Protein AF-A0A845ZWB5-F1 (afdb_monomer_lite)

Structure (mmCIF, N/CA/C/O backbone):
data_AF-A0A845ZWB5-F1
#
_entry.id   AF-A0A845ZWB5-F1
#
loop_
_atom_site.group_PDB
_atom_site.id
_atom_site.type_symbol
_atom_site.label_atom_id
_atom_site.label_alt_id
_atom_site.label_comp_id
_at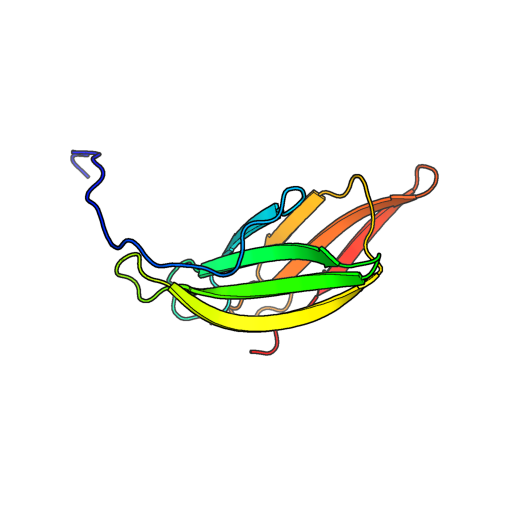om_site.label_asym_id
_atom_site.label_entity_id
_atom_site.label_seq_id
_atom_site.pdbx_PDB_ins_code
_atom_site.Cartn_x
_atom_site.Cartn_y
_atom_site.Cartn_z
_atom_site.occupancy
_atom_site.B_iso_or_equiv
_atom_site.auth_seq_id
_atom_site.auth_comp_id
_atom_site.auth_asym_id
_atom_site.auth_atom_id
_atom_site.pdbx_PDB_model_num
ATOM 1 N N . CYS A 1 1 ? -27.619 -12.789 10.103 1.00 48.62 1 CYS A N 1
ATOM 2 C CA . CYS A 1 1 ? -27.346 -11.346 9.951 1.00 48.62 1 CYS A CA 1
ATOM 3 C C . CYS A 1 1 ? -28.376 -10.774 8.986 1.00 48.62 1 CYS A C 1
ATOM 5 O O . CYS A 1 1 ? -28.413 -11.198 7.842 1.00 48.62 1 CYS A O 1
ATOM 7 N N . ASN A 1 2 ? -29.260 -9.899 9.448 1.00 49.66 2 ASN A N 1
ATOM 8 C CA . ASN A 1 2 ? -30.407 -9.361 8.702 1.00 49.66 2 ASN A CA 1
ATOM 9 C C . ASN A 1 2 ? -30.120 -7.986 8.061 1.00 49.66 2 ASN A C 1
ATOM 11 O O . ASN A 1 2 ? -31.041 -7.243 7.753 1.00 49.66 2 ASN A O 1
ATOM 15 N N . GLY A 1 3 ? -28.837 -7.698 7.811 1.00 59.81 3 GLY A N 1
ATOM 16 C CA . GLY A 1 3 ? -28.374 -7.055 6.577 1.00 59.81 3 GLY A CA 1
ATOM 17 C C . GLY A 1 3 ? -29.027 -5.739 6.168 1.00 59.81 3 GLY A C 1
ATOM 18 O O . GLY A 1 3 ? -29.253 -5.536 4.980 1.00 59.81 3 GLY A O 1
ATOM 19 N N . SER A 1 4 ? -29.285 -4.822 7.098 1.00 66.12 4 SER A N 1
ATOM 20 C CA . SER A 1 4 ? -29.501 -3.417 6.744 1.00 66.12 4 SER A CA 1
ATOM 21 C C . SER A 1 4 ? -28.153 -2.792 6.366 1.00 66.12 4 SER A C 1
ATOM 23 O O . SER A 1 4 ? -27.584 -2.017 7.132 1.00 66.12 4 SER A O 1
ATOM 25 N N . GLY A 1 5 ? -27.587 -3.223 5.236 1.00 67.81 5 GLY A N 1
ATOM 26 C CA . GLY A 1 5 ? -26.350 -2.671 4.695 1.00 67.81 5 GLY A CA 1
ATOM 27 C C . GLY A 1 5 ? -26.549 -1.188 4.408 1.00 67.81 5 GLY A C 1
ATOM 28 O O . GLY A 1 5 ? -27.426 -0.813 3.633 1.00 67.81 5 GLY A O 1
ATOM 29 N N . GLY A 1 6 ? -25.772 -0.346 5.073 1.00 86.44 6 GLY A N 1
ATOM 30 C CA . GLY A 1 6 ? -25.811 1.099 4.924 1.00 86.44 6 GLY A CA 1
ATOM 31 C C . GLY A 1 6 ? -24.493 1.694 5.395 1.00 86.44 6 GLY A C 1
ATOM 32 O O . GLY A 1 6 ? -23.771 1.068 6.168 1.00 86.44 6 GLY A O 1
ATOM 33 N N . PHE A 1 7 ? -24.183 2.892 4.910 1.00 87.31 7 PHE A N 1
ATOM 34 C CA . PHE A 1 7 ? -22.986 3.629 5.298 1.00 87.31 7 PHE A CA 1
ATOM 35 C C . PHE A 1 7 ? -23.381 4.773 6.232 1.00 87.31 7 PHE A C 1
ATOM 37 O O . PHE A 1 7 ? -24.298 5.538 5.931 1.00 87.31 7 PHE A O 1
ATOM 44 N N . SER A 1 8 ? -22.678 4.902 7.353 1.00 89.75 8 SER A N 1
ATOM 45 C CA . SER A 1 8 ? -22.685 6.097 8.197 1.00 89.75 8 SER A CA 1
ATOM 46 C C . SER A 1 8 ? -21.315 6.756 8.122 1.00 89.75 8 SER A C 1
ATOM 48 O O . SER A 1 8 ? -20.305 6.058 8.067 1.00 89.75 8 SER A O 1
ATOM 50 N N . LEU A 1 9 ? -21.268 8.089 8.141 1.00 90.88 9 LEU A N 1
ATOM 51 C CA . LEU A 1 9 ? -20.000 8.809 8.240 1.00 90.88 9 LEU A CA 1
ATOM 52 C C . LEU A 1 9 ? -19.307 8.443 9.562 1.00 90.88 9 LEU A C 1
ATOM 54 O O . LEU A 1 9 ? -19.890 8.658 10.622 1.00 90.88 9 LEU A O 1
ATOM 58 N N . GLY A 1 10 ? -18.087 7.906 9.486 1.00 90.81 10 GLY A N 1
ATOM 59 C CA . GLY A 1 10 ? -17.222 7.695 10.652 1.00 90.81 10 GLY A CA 1
ATOM 60 C C . GLY A 1 10 ? -16.477 8.978 11.023 1.00 90.81 10 GLY A C 1
ATOM 61 O O . GLY A 1 10 ? -16.774 9.613 12.030 1.00 90.81 10 GLY A O 1
ATOM 62 N N . SER A 1 11 ? -15.564 9.412 10.151 1.00 94.69 11 SER A N 1
ATOM 63 C CA . SER A 1 11 ? -14.792 10.651 10.297 1.00 94.69 11 SER A CA 1
ATOM 64 C C . SER A 1 11 ? -14.512 11.295 8.934 1.00 94.69 11 SER A C 1
ATOM 66 O O . SER A 1 11 ? -14.654 10.659 7.892 1.00 94.69 11 SER A O 1
ATOM 68 N N . ASN A 1 12 ? -14.094 12.561 8.954 1.00 93.88 12 ASN A N 1
ATOM 69 C CA . ASN A 1 12 ? -13.442 13.234 7.834 1.00 93.88 12 ASN A CA 1
ATOM 70 C C . ASN A 1 12 ? -12.064 13.714 8.306 1.00 93.88 12 ASN A C 1
ATOM 72 O O . ASN A 1 12 ? -11.946 14.794 8.890 1.00 93.88 12 ASN A O 1
ATOM 76 N N . THR A 1 13 ? -11.045 12.882 8.108 1.00 94.00 13 THR A N 1
ATOM 77 C CA . THR A 1 13 ? -9.681 13.160 8.562 1.00 94.00 13 THR A CA 1
ATOM 78 C C . THR A 1 13 ? -8.796 13.541 7.381 1.00 94.00 13 THR A C 1
ATOM 80 O O . THR A 1 13 ? -8.772 12.839 6.375 1.00 94.00 13 THR A O 1
ATOM 83 N N . GLN A 1 14 ? -8.045 14.638 7.507 1.00 93.81 14 GLN A N 1
ATOM 84 C CA . GLN A 1 14 ? -7.018 14.987 6.527 1.00 93.81 14 GLN A CA 1
ATOM 85 C C . GLN A 1 14 ? -5.848 13.999 6.633 1.00 93.81 14 GLN A C 1
ATOM 87 O O . GLN A 1 14 ? -5.203 13.923 7.678 1.00 93.81 14 GLN A O 1
ATOM 92 N N . VAL A 1 15 ? -5.570 13.279 5.546 1.00 90.62 15 VAL A N 1
ATOM 93 C CA . VAL A 1 15 ? -4.450 12.337 5.423 1.00 90.62 15 VAL A CA 1
ATOM 94 C C . VAL A 1 15 ? -3.479 12.840 4.355 1.00 90.62 15 VAL A C 1
ATOM 96 O O . VAL A 1 15 ? -3.716 12.711 3.161 1.00 90.62 15 VAL A O 1
ATOM 99 N N . GLY A 1 16 ? -2.405 13.493 4.801 1.00 87.00 16 GLY A N 1
ATOM 100 C CA . GLY A 1 16 ? -1.306 13.916 3.933 1.00 87.00 16 GLY A CA 1
ATOM 101 C C . GLY A 1 16 ? -1.663 14.995 2.905 1.00 87.00 16 GLY A C 1
ATOM 102 O O . GLY A 1 16 ? -2.627 15.750 3.056 1.00 87.00 16 GLY A O 1
ATOM 103 N N . GLU A 1 17 ? -0.816 15.088 1.880 1.00 89.44 17 GLU A N 1
ATOM 104 C CA . GLU A 1 17 ? -1.022 15.917 0.692 1.00 89.44 17 GLU A CA 1
ATOM 105 C C . GLU A 1 17 ? -1.430 15.025 -0.480 1.00 89.44 17 GLU A C 1
ATOM 107 O O . GLU A 1 17 ? -0.962 13.894 -0.595 1.00 89.44 17 GLU A O 1
ATOM 112 N N . PHE A 1 18 ? -2.291 15.541 -1.357 1.00 89.50 18 PHE A N 1
ATOM 113 C CA . PHE A 1 18 ? -2.720 14.820 -2.551 1.00 89.50 18 PHE A CA 1
ATOM 114 C C . PHE A 1 18 ? -1.583 14.715 -3.577 1.00 89.50 18 PHE A C 1
ATOM 116 O O . PHE A 1 18 ? -0.855 15.686 -3.799 1.00 89.50 18 PHE A O 1
ATOM 123 N N . ARG A 1 19 ? -1.463 13.549 -4.220 1.00 89.44 19 ARG A N 1
ATOM 124 C CA . ARG A 1 19 ? -0.459 13.231 -5.243 1.00 89.44 19 ARG A CA 1
ATOM 125 C C . ARG A 1 19 ? -1.138 12.464 -6.379 1.00 89.44 19 ARG A C 1
ATOM 127 O O . ARG A 1 19 ? -1.981 11.613 -6.113 1.00 89.44 19 ARG A O 1
ATOM 134 N N . ASP A 1 20 ? -0.781 12.784 -7.622 1.00 81.81 20 ASP A N 1
ATOM 135 C CA . ASP A 1 20 ? -1.451 12.243 -8.816 1.00 81.81 20 ASP A CA 1
ATOM 136 C C . ASP A 1 20 ? -1.121 10.756 -9.088 1.00 81.81 20 ASP A C 1
ATOM 138 O O . ASP A 1 20 ? -1.936 10.069 -9.695 1.00 81.81 20 ASP A O 1
ATOM 142 N N . ASP A 1 21 ? 0.012 10.247 -8.579 1.00 83.25 21 ASP A N 1
ATOM 143 C CA . ASP A 1 21 ? 0.523 8.883 -8.816 1.00 83.25 21 ASP A CA 1
ATOM 144 C C . ASP A 1 21 ? 0.777 8.134 -7.491 1.00 83.25 21 ASP A C 1
ATOM 146 O O . ASP A 1 21 ? 1.913 7.799 -7.134 1.00 83.25 21 ASP A O 1
ATOM 150 N N . THR A 1 22 ? -0.299 7.921 -6.735 1.00 91.69 22 THR A N 1
ATOM 151 C CA . THR A 1 22 ? -0.283 7.217 -5.447 1.00 91.69 22 THR A CA 1
ATOM 152 C C . THR A 1 22 ? -1.230 6.029 -5.472 1.00 91.69 22 THR A C 1
ATOM 154 O O . THR A 1 22 ? -2.394 6.169 -5.854 1.00 91.69 22 THR A O 1
ATOM 157 N N . ASP A 1 23 ? -0.759 4.895 -4.960 1.00 94.19 23 ASP A N 1
ATOM 158 C CA . ASP A 1 23 ? -1.598 3.740 -4.664 1.00 94.19 23 ASP A CA 1
ATOM 159 C C . ASP A 1 23 ? -1.952 3.689 -3.176 1.00 94.19 23 ASP A C 1
ATOM 161 O O . ASP A 1 23 ? -1.158 4.035 -2.295 1.00 94.19 23 ASP A O 1
ATOM 165 N N . TYR A 1 24 ? -3.168 3.222 -2.897 1.00 95.25 24 TYR A N 1
ATOM 166 C CA . TYR A 1 24 ? -3.689 3.059 -1.546 1.00 95.25 24 TYR A CA 1
ATOM 167 C C . TYR A 1 24 ? -4.069 1.602 -1.299 1.00 95.25 24 TYR A C 1
ATOM 169 O O . TYR A 1 24 ? -4.868 1.021 -2.037 1.00 95.25 24 TYR A O 1
ATOM 177 N N . LEU A 1 25 ? -3.527 1.028 -0.229 1.00 96.88 25 LEU A N 1
ATOM 178 C CA . LEU A 1 25 ? -3.788 -0.339 0.214 1.00 96.88 25 LEU A CA 1
ATOM 179 C C . LEU A 1 25 ? -4.450 -0.307 1.591 1.00 96.88 25 LEU A C 1
ATOM 181 O O . LEU A 1 25 ? -4.292 0.650 2.348 1.00 96.88 25 LEU A O 1
ATOM 185 N N . VAL A 1 26 ? -5.192 -1.359 1.922 1.00 97.50 26 VAL A N 1
ATOM 186 C CA . VAL A 1 26 ? -5.895 -1.480 3.204 1.00 97.50 26 VAL A CA 1
ATOM 187 C C . VAL A 1 26 ? -5.485 -2.784 3.867 1.00 97.50 26 VAL A C 1
ATOM 189 O O . VAL A 1 26 ? -5.634 -3.847 3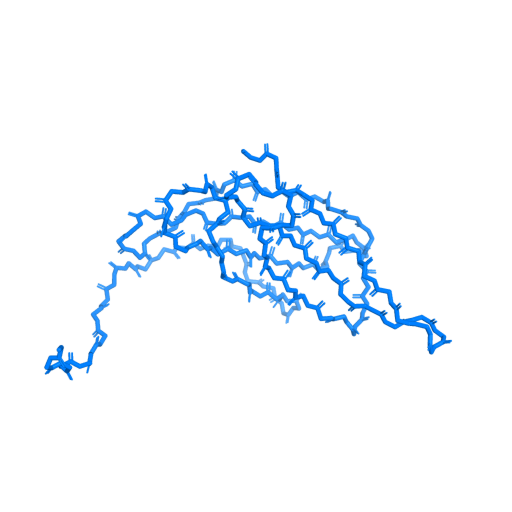.263 1.00 97.50 26 VAL A O 1
ATOM 192 N N . ALA A 1 27 ? -4.958 -2.700 5.086 1.00 97.44 27 ALA A N 1
ATOM 193 C CA . ALA A 1 27 ? -4.451 -3.847 5.835 1.00 97.44 27 ALA A CA 1
ATOM 194 C C . ALA A 1 27 ? -4.334 -3.514 7.327 1.00 97.44 27 ALA A C 1
ATOM 196 O O . ALA A 1 27 ? -4.185 -2.349 7.665 1.00 97.44 27 ALA A O 1
ATOM 197 N N . ASP A 1 28 ? -4.359 -4.511 8.206 1.00 97.69 28 ASP A N 1
ATOM 198 C CA . ASP A 1 28 ? -4.012 -4.323 9.623 1.00 97.69 28 ASP A CA 1
ATOM 199 C C . ASP A 1 28 ? -2.481 -4.261 9.746 1.00 97.69 28 ASP A C 1
ATOM 201 O O . ASP A 1 28 ? -1.811 -5.292 9.619 1.00 97.69 28 ASP A O 1
ATOM 205 N N . VAL A 1 29 ? -1.909 -3.058 9.882 1.00 97.25 29 VAL A N 1
ATOM 206 C CA . VAL A 1 29 ? -0.446 -2.869 9.901 1.00 97.25 29 VAL A CA 1
ATOM 207 C C . VAL A 1 29 ? 0.118 -2.770 11.313 1.00 97.25 29 VAL A C 1
ATOM 209 O O . VAL A 1 29 ? 1.335 -2.808 11.483 1.00 97.25 29 VAL A O 1
ATOM 212 N N . ASN A 1 30 ? -0.721 -2.634 12.335 1.00 96.75 30 ASN A N 1
ATOM 213 C CA . ASN A 1 30 ? -0.270 -2.528 13.722 1.00 96.75 30 ASN A CA 1
ATOM 214 C C . ASN A 1 30 ?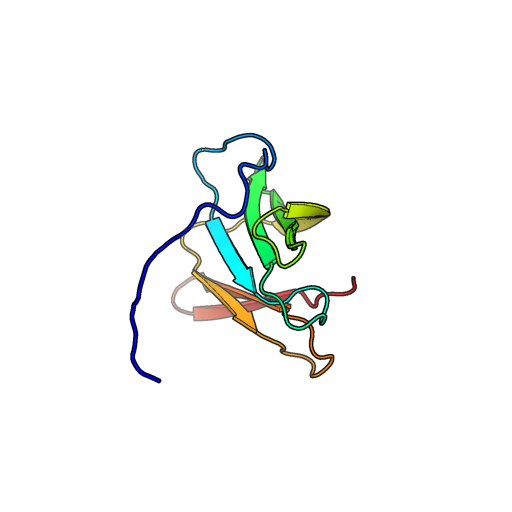 -0.629 -3.770 14.571 1.00 96.75 30 ASN A C 1
ATOM 216 O O . ASN A 1 30 ? -0.099 -3.915 15.678 1.00 96.75 30 ASN A O 1
ATOM 220 N N . GLY A 1 31 ? -1.438 -4.686 14.035 1.00 96.69 31 GLY A N 1
ATOM 221 C CA . GLY A 1 31 ? -1.884 -5.927 14.662 1.00 96.69 31 GLY A CA 1
ATOM 222 C C . GLY A 1 31 ? -3.003 -5.737 15.689 1.00 96.69 31 GLY A C 1
ATOM 223 O O . GLY A 1 31 ? -3.134 -6.568 16.595 1.00 96.69 31 GLY A O 1
ATOM 224 N N . ASP A 1 32 ? -3.760 -4.637 15.628 1.00 96.81 32 ASP A N 1
ATOM 225 C CA . ASP A 1 32 ? -4.845 -4.344 16.573 1.00 96.81 32 ASP A CA 1
ATOM 226 C C . ASP A 1 32 ? -6.205 -4.942 16.167 1.00 96.81 32 ASP A C 1
ATOM 228 O O . ASP A 1 32 ? -7.142 -4.961 16.976 1.00 96.81 32 ASP A O 1
ATOM 232 N N . GLY A 1 33 ? -6.282 -5.528 14.969 1.00 96.31 33 GLY A N 1
ATOM 233 C CA . GLY A 1 33 ? -7.472 -6.150 14.404 1.00 96.31 33 GLY A CA 1
ATOM 234 C C . GLY A 1 33 ? -8.347 -5.208 13.575 1.00 96.31 33 GLY A C 1
ATOM 235 O O . GLY A 1 33 ? -9.296 -5.690 12.945 1.00 96.31 33 GLY A O 1
ATOM 236 N N . ASP A 1 34 ? -8.048 -3.908 13.542 1.00 96.81 34 ASP A N 1
ATOM 237 C CA . ASP A 1 34 ? -8.674 -2.943 12.648 1.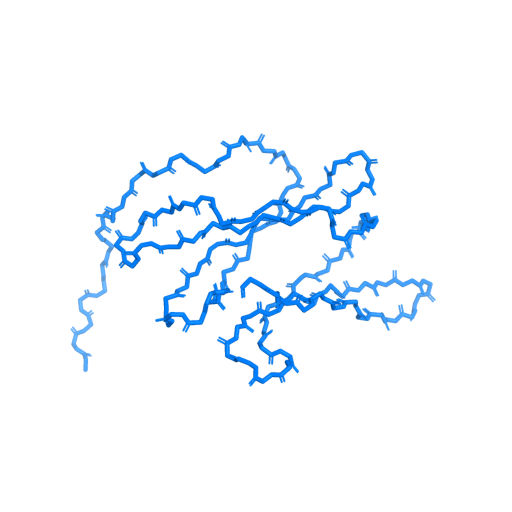00 96.81 34 ASP A CA 1
ATOM 238 C C . ASP A 1 34 ? -7.860 -2.803 11.351 1.00 96.81 34 ASP A C 1
ATOM 240 O O . ASP A 1 34 ? -6.654 -3.010 11.290 1.00 96.81 34 ASP A O 1
ATOM 244 N N . SER A 1 35 ? -8.540 -2.486 10.247 1.00 97.12 35 SER A N 1
ATOM 245 C CA . SER A 1 35 ? -7.840 -2.201 8.992 1.00 97.12 35 SER A CA 1
ATOM 246 C C . SER A 1 35 ? -7.360 -0.753 8.956 1.00 97.12 35 SER A C 1
ATOM 248 O O . SER A 1 35 ? -8.154 0.179 9.115 1.00 97.12 35 SER A O 1
ATOM 250 N N . ASP A 1 36 ? -6.081 -0.586 8.653 1.00 97.56 36 ASP A N 1
ATOM 251 C CA . ASP A 1 36 ? -5.395 0.678 8.432 1.00 97.56 36 ASP A CA 1
ATOM 252 C C . ASP A 1 36 ? -5.284 0.999 6.937 1.00 97.56 36 ASP A C 1
ATOM 254 O O . ASP A 1 36 ? -5.631 0.195 6.065 1.00 97.56 36 ASP A O 1
ATOM 258 N N . LEU A 1 37 ? -4.778 2.194 6.633 1.00 96.94 37 LEU A N 1
ATOM 259 C CA . LEU A 1 37 ? -4.482 2.635 5.274 1.00 96.94 37 LEU A CA 1
ATOM 260 C C . LEU A 1 37 ? -2.963 2.679 5.062 1.00 96.94 37 LEU A C 1
ATOM 262 O O . LEU A 1 37 ? -2.223 3.232 5.872 1.00 96.94 37 LEU A O 1
ATOM 266 N N . ILE A 1 38 ? -2.500 2.143 3.940 1.00 96.81 38 ILE A N 1
ATOM 267 C CA . ILE A 1 38 ? -1.120 2.264 3.475 1.00 96.81 38 ILE A CA 1
ATOM 268 C C . ILE A 1 38 ? -1.145 3.100 2.201 1.00 96.81 38 ILE A C 1
ATOM 270 O O . ILE A 1 38 ? -1.876 2.798 1.263 1.00 96.81 38 ILE A O 1
ATOM 274 N N . GLU A 1 39 ? -0.349 4.153 2.174 1.00 96.00 39 GLU A N 1
ATOM 275 C CA . GLU A 1 39 ? -0.130 5.014 1.021 1.00 96.00 39 GLU A CA 1
ATOM 276 C C . GLU A 1 39 ? 1.244 4.698 0.435 1.00 96.00 39 GLU A C 1
ATOM 278 O O . GLU A 1 39 ? 2.236 4.774 1.160 1.00 96.00 39 GLU A O 1
ATOM 283 N N . VAL A 1 40 ? 1.325 4.380 -0.855 1.00 95.12 40 VAL A N 1
ATOM 284 C CA . VAL A 1 40 ? 2.605 4.168 -1.536 1.00 95.12 40 VAL A CA 1
ATOM 285 C C . VAL A 1 40 ? 2.728 5.054 -2.768 1.00 95.12 40 VAL A C 1
ATOM 287 O O . VAL A 1 40 ? 1.772 5.216 -3.523 1.00 95.12 40 VAL A O 1
ATOM 290 N N . TRP A 1 41 ? 3.892 5.675 -2.957 1.00 94.69 41 TRP A N 1
ATOM 291 C CA . TRP A 1 41 ? 4.091 6.634 -4.046 1.00 94.69 41 TRP A CA 1
ATOM 292 C C . TRP A 1 41 ? 5.550 6.742 -4.489 1.00 94.69 41 TRP A C 1
ATOM 294 O O . TRP A 1 41 ? 6.484 6.299 -3.811 1.00 94.69 41 TRP A O 1
ATOM 304 N N . ASN A 1 42 ? 5.728 7.379 -5.644 1.00 94.25 42 ASN A N 1
ATOM 305 C CA . ASN A 1 42 ? 7.021 7.771 -6.185 1.00 94.25 42 ASN A CA 1
ATOM 306 C C . ASN A 1 42 ? 7.386 9.201 -5.759 1.00 94.25 42 ASN A C 1
ATOM 308 O O . ASN A 1 42 ? 6.675 10.149 -6.094 1.00 94.25 42 ASN A O 1
ATOM 312 N N . ASP A 1 43 ? 8.530 9.381 -5.101 1.00 92.75 43 ASP A N 1
ATOM 313 C CA . ASP A 1 43 ? 9.157 10.692 -4.913 1.00 92.75 43 ASP A CA 1
ATOM 314 C C . ASP A 1 43 ? 10.549 10.711 -5.554 1.00 92.75 43 ASP A C 1
ATOM 316 O O . ASP A 1 43 ? 11.529 10.207 -5.002 1.00 92.75 43 ASP A O 1
ATOM 320 N N . ASN A 1 44 ? 10.649 11.304 -6.746 1.00 92.88 44 ASN A N 1
ATOM 321 C CA . ASN A 1 44 ? 11.907 11.443 -7.486 1.00 92.88 44 ASN A CA 1
ATOM 322 C C . ASN A 1 44 ? 12.656 10.107 -7.719 1.00 92.88 44 ASN A C 1
ATOM 324 O O . ASN A 1 44 ? 13.879 10.044 -7.592 1.00 92.88 44 ASN A O 1
ATOM 328 N N . ASN A 1 45 ? 11.925 9.057 -8.114 1.00 91.56 45 ASN A N 1
ATOM 329 C CA . ASN A 1 45 ? 12.363 7.660 -8.290 1.00 91.56 45 ASN A CA 1
ATOM 330 C C . ASN A 1 45 ? 12.629 6.886 -6.993 1.00 91.56 45 ASN A C 1
ATOM 332 O O . ASN A 1 45 ? 13.100 5.751 -7.048 1.00 91.56 45 ASN A O 1
ATOM 336 N N . ASN A 1 46 ? 12.301 7.459 -5.839 1.00 93.81 46 ASN A N 1
ATOM 337 C CA . ASN A 1 46 ? 12.319 6.744 -4.574 1.00 93.81 46 ASN A CA 1
ATOM 338 C C . ASN A 1 46 ? 10.917 6.218 -4.272 1.00 93.81 46 ASN A C 1
ATOM 340 O O . ASN A 1 46 ? 9.935 6.955 -4.370 1.00 93.81 46 ASN A O 1
ATOM 344 N N . PHE A 1 47 ? 10.834 4.953 -3.881 1.00 94.44 47 PHE A N 1
ATOM 345 C CA . PHE A 1 47 ? 9.603 4.337 -3.416 1.00 94.44 47 PHE A CA 1
ATOM 346 C C . PHE A 1 47 ? 9.382 4.692 -1.949 1.00 94.44 47 PHE A C 1
ATOM 348 O O . PHE A 1 47 ? 10.222 4.383 -1.095 1.00 94.44 47 PHE A O 1
ATOM 355 N N . PHE A 1 48 ? 8.259 5.336 -1.660 1.00 95.12 48 PHE A N 1
ATOM 356 C CA . PHE A 1 48 ? 7.838 5.674 -0.309 1.00 95.12 48 PHE A CA 1
ATOM 357 C C . PHE A 1 48 ? 6.583 4.904 0.076 1.00 95.12 48 PHE A C 1
ATOM 359 O O . PHE A 1 48 ? 5.701 4.688 -0.751 1.00 95.12 48 PHE A O 1
ATOM 366 N N . ALA A 1 49 ? 6.509 4.540 1.353 1.00 95.44 49 ALA A N 1
ATOM 367 C CA . ALA A 1 49 ? 5.329 3.979 1.983 1.00 95.44 49 ALA A CA 1
ATOM 368 C C . ALA A 1 49 ? 5.030 4.750 3.273 1.00 95.44 49 ALA A C 1
ATOM 370 O O . ALA A 1 49 ? 5.908 4.930 4.124 1.00 95.44 49 ALA A O 1
ATOM 371 N N . ALA A 1 50 ? 3.788 5.194 3.427 1.00 95.75 50 ALA A N 1
ATOM 372 C CA . ALA A 1 50 ? 3.268 5.758 4.658 1.00 95.75 50 ALA A CA 1
ATOM 373 C C . ALA A 1 50 ? 2.118 4.908 5.186 1.00 95.75 50 ALA A C 1
ATOM 375 O O . ALA A 1 50 ? 1.284 4.422 4.429 1.00 95.75 50 ALA A O 1
ATOM 376 N N . THR A 1 51 ? 2.070 4.744 6.501 1.00 96.38 51 THR A N 1
ATOM 377 C CA . THR A 1 51 ? 0.970 4.073 7.190 1.00 96.38 51 THR A CA 1
ATOM 378 C C . THR A 1 51 ? 0.110 5.109 7.895 1.00 96.38 51 THR A C 1
ATOM 380 O O . THR A 1 51 ? 0.603 6.023 8.560 1.00 96.38 51 THR A O 1
ATOM 383 N N . TRP A 1 52 ? -1.195 4.960 7.755 1.00 97.50 52 TRP A N 1
ATOM 384 C CA . TRP A 1 52 ? -2.218 5.783 8.369 1.00 97.50 52 TRP A CA 1
ATOM 385 C C . TRP A 1 52 ? -3.049 4.864 9.261 1.00 97.50 52 TRP A C 1
ATOM 387 O O . TRP A 1 52 ? -3.885 4.103 8.779 1.00 97.50 52 TRP A O 1
ATOM 397 N N . ILE A 1 53 ? -2.779 4.927 10.561 1.00 97.62 53 ILE A N 1
ATOM 398 C CA . ILE A 1 53 ? -3.356 4.055 11.581 1.00 97.62 53 ILE A CA 1
ATOM 399 C C . ILE A 1 53 ? -4.784 4.485 11.880 1.00 97.62 53 ILE A C 1
ATOM 401 O O . ILE A 1 53 ? -5.027 5.653 12.211 1.00 97.62 53 ILE A O 1
ATOM 405 N N . SER A 1 54 ? -5.712 3.548 11.751 1.00 97.62 54 SER A N 1
ATOM 406 C CA . SER A 1 54 ? -7.120 3.712 12.068 1.00 97.62 54 SER A CA 1
ATOM 407 C C . SER A 1 54 ? -7.322 3.842 13.576 1.00 97.62 54 SER A C 1
ATOM 409 O O . SER A 1 54 ? -6.589 3.293 14.389 1.00 97.62 54 SER A O 1
ATOM 411 N N . ASN A 1 55 ? -8.353 4.580 13.975 1.00 96.06 55 ASN A N 1
ATOM 412 C CA . ASN A 1 55 ? -8.812 4.626 15.364 1.00 96.06 55 ASN A CA 1
ATOM 413 C C . ASN A 1 55 ? -10.041 3.732 15.619 1.00 96.06 55 ASN A C 1
ATOM 415 O O . ASN A 1 55 ? -10.771 3.962 16.588 1.00 96.06 55 ASN A O 1
ATOM 419 N N . GLY A 1 56 ? -10.358 2.823 14.688 1.00 94.44 56 GLY A N 1
ATOM 420 C CA . GLY A 1 56 ? -11.535 1.942 14.728 1.00 94.44 56 GLY A CA 1
ATOM 421 C C . GLY A 1 56 ? -12.884 2.650 14.526 1.00 94.44 56 GLY A C 1
ATOM 422 O O . GLY A 1 56 ? -13.928 2.014 14.399 1.00 94.44 56 GLY A O 1
ATOM 423 N N . SER A 1 57 ? -12.893 3.984 14.466 1.00 93.00 57 SER A N 1
ATOM 424 C CA . SER A 1 57 ? -14.091 4.824 14.300 1.00 93.00 57 SER A CA 1
ATOM 425 C C . SER A 1 57 ? -14.099 5.582 12.964 1.00 93.00 57 SER A C 1
ATOM 427 O O . SER A 1 57 ? -14.870 6.524 12.774 1.00 93.00 57 SER A O 1
ATOM 429 N N . GLY A 1 58 ? -13.236 5.174 12.027 1.00 91.75 58 GLY A N 1
ATOM 430 C CA . GLY A 1 58 ? -13.107 5.745 10.684 1.00 91.75 58 GLY A CA 1
ATOM 431 C C . GLY A 1 58 ? -12.201 6.976 10.584 1.00 91.75 58 GLY A C 1
ATOM 432 O O . GLY A 1 58 ? -12.149 7.592 9.522 1.00 91.75 58 GLY A O 1
ATOM 433 N N . GLY A 1 59 ? -11.523 7.369 11.667 1.00 96.19 59 GLY A N 1
ATOM 434 C CA . GLY A 1 59 ? -10.466 8.381 11.638 1.00 96.19 59 GLY A CA 1
ATOM 435 C C . GLY A 1 59 ? -9.085 7.740 11.529 1.00 96.19 59 GLY A C 1
ATOM 436 O O . GLY A 1 59 ? -8.900 6.615 11.980 1.00 96.19 59 GLY A O 1
ATOM 437 N N . PHE A 1 60 ? -8.121 8.480 10.981 1.00 97.31 60 PHE A N 1
ATOM 438 C CA . PHE A 1 60 ? -6.751 8.008 10.784 1.00 97.31 60 PHE A CA 1
ATOM 439 C C . PHE A 1 60 ? -5.721 8.941 11.427 1.00 97.31 60 PHE A C 1
ATOM 441 O O . PHE A 1 60 ? -5.959 10.137 11.593 1.00 97.31 60 PHE A O 1
ATOM 448 N N . SER A 1 61 ? -4.549 8.413 11.754 1.00 96.94 61 SER A N 1
ATOM 449 C CA . SER A 1 61 ? -3.383 9.186 12.186 1.00 96.94 61 SER A CA 1
ATOM 450 C C . SER A 1 61 ? -2.125 8.644 11.529 1.00 96.94 61 SER A C 1
ATOM 452 O O . SER A 1 61 ? -2.019 7.442 11.330 1.00 96.94 61 SER A O 1
ATOM 454 N N . LEU A 1 62 ? -1.170 9.511 11.193 1.00 96.69 62 LEU A N 1
ATOM 455 C CA . LEU A 1 62 ? 0.094 9.065 10.612 1.00 96.69 62 LEU A CA 1
ATOM 456 C C . LEU A 1 62 ? 0.817 8.130 11.596 1.00 96.69 62 LEU A C 1
ATOM 458 O O . LEU A 1 62 ? 1.119 8.541 12.716 1.00 96.69 62 LEU A O 1
ATOM 462 N N . GLY A 1 63 ? 1.094 6.901 11.166 1.00 95.44 63 GLY A N 1
ATOM 463 C CA . GLY A 1 63 ? 1.928 5.943 11.885 1.00 95.44 63 GLY A CA 1
ATOM 464 C C . GLY A 1 63 ? 3.393 6.127 11.510 1.00 95.44 63 GLY A C 1
ATOM 465 O O . GLY A 1 63 ? 4.208 6.568 12.320 1.00 95.44 63 GLY A O 1
ATOM 466 N N . SER A 1 64 ? 3.718 5.843 10.252 1.00 94.81 64 SER A N 1
ATOM 467 C CA . SER A 1 64 ? 5.065 5.962 9.694 1.00 94.81 64 SER A CA 1
ATOM 468 C C . SER A 1 64 ? 5.045 6.554 8.286 1.00 94.81 64 SER A C 1
ATOM 470 O O . SER A 1 64 ? 4.033 6.519 7.595 1.00 94.81 64 SER A O 1
ATOM 472 N N . ASN A 1 65 ? 6.177 7.115 7.866 1.00 94.81 65 ASN A N 1
ATOM 473 C CA . ASN A 1 65 ? 6.449 7.524 6.490 1.00 94.81 65 ASN A CA 1
ATOM 474 C C . ASN A 1 65 ? 7.914 7.188 6.208 1.00 94.81 65 ASN A C 1
ATOM 476 O O . ASN A 1 65 ? 8.806 7.672 6.911 1.00 94.81 65 ASN A O 1
ATOM 480 N N . THR A 1 66 ? 8.170 6.289 5.265 1.00 94.44 66 THR A N 1
ATOM 481 C CA . THR A 1 66 ? 9.497 5.704 5.071 1.00 94.44 66 THR A CA 1
ATOM 482 C C . THR A 1 66 ? 9.795 5.506 3.594 1.00 94.44 66 THR A C 1
ATOM 484 O O . THR A 1 66 ? 8.971 4.985 2.846 1.00 94.44 66 THR A O 1
ATOM 487 N N . GLN A 1 67 ? 11.008 5.883 3.185 1.00 94.94 67 GLN A N 1
ATOM 488 C CA . GLN A 1 67 ? 11.562 5.448 1.911 1.00 94.94 67 GLN A CA 1
ATOM 489 C C . GLN A 1 67 ? 11.909 3.963 2.020 1.00 94.94 67 GLN A C 1
ATOM 491 O O . GLN A 1 67 ? 12.788 3.574 2.791 1.00 94.94 67 GLN A O 1
ATOM 496 N N . VAL A 1 68 ? 11.214 3.143 1.247 1.00 93.38 68 VAL A N 1
ATOM 497 C CA . VAL A 1 68 ? 11.309 1.681 1.286 1.00 93.38 68 VAL A CA 1
ATOM 498 C C . VAL A 1 68 ? 12.160 1.126 0.140 1.00 93.38 68 VAL A C 1
ATOM 500 O O . VAL A 1 68 ? 12.603 -0.020 0.203 1.00 93.38 68 VAL A O 1
ATOM 503 N N . GLY A 1 69 ? 12.491 1.932 -0.871 1.00 92.69 69 GLY A N 1
ATOM 504 C CA . GLY A 1 69 ? 13.448 1.535 -1.902 1.00 92.69 69 GLY A CA 1
ATOM 505 C C . GLY A 1 69 ? 13.452 2.448 -3.119 1.00 92.69 69 GLY A C 1
ATOM 506 O O . GLY A 1 69 ? 13.149 3.636 -3.017 1.00 92.69 69 GLY A O 1
ATOM 507 N N . ASP A 1 70 ? 13.793 1.861 -4.263 1.00 93.81 70 ASP A N 1
ATOM 508 C CA . ASP A 1 70 ? 13.684 2.495 -5.575 1.00 93.81 70 ASP A CA 1
ATOM 509 C C . ASP A 1 70 ? 12.299 2.219 -6.164 1.00 93.81 70 ASP A C 1
ATOM 511 O O . ASP A 1 70 ? 11.795 1.096 -6.075 1.00 93.81 70 ASP A O 1
ATOM 515 N N . PHE A 1 71 ? 11.699 3.235 -6.780 1.00 92.06 71 PHE A N 1
ATOM 516 C CA . PHE A 1 71 ? 10.394 3.114 -7.420 1.00 92.06 71 PHE A CA 1
ATOM 517 C C . PHE A 1 71 ? 10.481 2.323 -8.726 1.00 92.06 71 PHE A C 1
ATOM 519 O O . PHE A 1 71 ? 11.432 2.459 -9.504 1.00 92.06 71 PHE A O 1
ATOM 526 N N . ARG A 1 72 ? 9.447 1.525 -8.992 1.00 92.50 72 ARG A N 1
ATOM 527 C CA . ARG A 1 72 ? 9.257 0.796 -10.244 1.00 92.50 72 ARG A CA 1
ATOM 528 C C . ARG A 1 72 ? 7.904 1.178 -10.836 1.00 92.50 72 ARG A C 1
ATOM 530 O O . ARG A 1 72 ? 6.919 1.283 -10.120 1.00 92.50 72 ARG A O 1
ATOM 537 N N . ASN A 1 73 ? 7.875 1.380 -12.151 1.00 88.88 73 ASN A N 1
ATOM 538 C CA . ASN A 1 73 ? 6.624 1.588 -12.881 1.00 88.88 73 ASN A CA 1
ATOM 539 C C . ASN A 1 73 ? 5.942 0.242 -13.161 1.00 88.88 73 ASN A C 1
ATOM 541 O O . ASN A 1 73 ? 6.626 -0.779 -13.258 1.00 88.88 73 ASN A O 1
ATOM 545 N N . ASP A 1 74 ? 4.627 0.281 -13.385 1.00 89.12 74 ASP A N 1
ATOM 546 C CA . ASP A 1 74 ? 3.811 -0.865 -13.811 1.00 89.12 74 ASP A CA 1
ATOM 547 C C . ASP A 1 74 ? 3.935 -2.082 -12.873 1.00 89.12 74 ASP A C 1
ATOM 549 O O . ASP A 1 74 ? 4.129 -3.220 -13.317 1.00 89.12 74 ASP A O 1
ATOM 553 N N . THR A 1 75 ? 3.862 -1.833 -11.563 1.00 93.69 75 THR A N 1
ATOM 554 C CA . THR A 1 75 ? 3.893 -2.864 -10.520 1.00 93.69 75 THR A CA 1
ATOM 555 C C . THR A 1 75 ? 2.525 -3.050 -9.877 1.00 93.69 75 THR A C 1
ATOM 557 O O . THR A 1 75 ? 1.685 -2.154 -9.902 1.00 93.69 75 THR A O 1
ATOM 560 N N . ASP A 1 76 ? 2.303 -4.234 -9.308 1.00 95.25 76 ASP A N 1
ATOM 561 C CA . ASP A 1 76 ? 1.134 -4.513 -8.477 1.00 95.25 76 ASP A CA 1
ATOM 562 C C . ASP A 1 76 ? 1.570 -4.627 -7.015 1.00 95.25 76 ASP A C 1
ATOM 564 O O . ASP A 1 76 ? 2.591 -5.252 -6.714 1.00 95.25 76 ASP A O 1
ATOM 568 N N . TYR A 1 77 ? 0.766 -4.102 -6.093 1.00 96.62 77 TYR A N 1
ATOM 569 C CA . TYR A 1 77 ? 1.013 -4.229 -4.658 1.00 96.62 77 TYR A CA 1
ATOM 570 C C . TYR A 1 77 ? -0.015 -5.141 -3.991 1.00 96.62 77 TYR A C 1
ATOM 572 O O . TYR A 1 77 ? -1.218 -5.057 -4.239 1.00 96.62 77 TYR A O 1
ATOM 580 N N . LEU A 1 78 ? 0.466 -6.001 -3.100 1.00 97.38 78 LEU A N 1
ATOM 581 C CA . LEU A 1 78 ? -0.328 -6.860 -2.232 1.00 97.38 78 LEU A CA 1
ATOM 582 C C . LEU A 1 78 ? 0.052 -6.611 -0.774 1.00 97.38 78 LEU A C 1
ATOM 584 O O . LEU A 1 78 ? 1.167 -6.188 -0.471 1.00 97.38 78 LEU A O 1
ATOM 588 N N . VAL A 1 79 ? -0.872 -6.935 0.126 1.00 97.44 79 VAL A N 1
ATOM 589 C CA . VAL A 1 79 ? -0.681 -6.834 1.575 1.00 97.44 79 VAL A CA 1
ATOM 590 C C . VAL A 1 79 ? -1.063 -8.143 2.245 1.00 97.44 79 VAL A C 1
ATOM 592 O O . VAL A 1 79 ? -2.105 -8.727 1.933 1.00 97.44 79 VAL A O 1
ATOM 595 N N . THR A 1 80 ? -0.199 -8.644 3.123 1.00 97.00 80 THR A N 1
ATOM 596 C CA . THR A 1 80 ? -0.431 -9.887 3.871 1.00 97.00 80 THR A CA 1
ATOM 597 C C . THR A 1 80 ? 0.589 -10.036 4.995 1.00 97.00 80 THR A C 1
ATOM 599 O O . THR A 1 80 ? 1.677 -9.488 4.891 1.00 97.00 80 THR A O 1
ATOM 602 N N . ASP A 1 81 ? 0.270 -10.794 6.039 1.00 97.56 81 ASP A N 1
ATOM 603 C CA . ASP A 1 81 ? 1.253 -11.204 7.048 1.00 97.56 81 ASP A CA 1
ATOM 604 C C . ASP A 1 81 ? 2.151 -12.309 6.460 1.00 97.56 81 ASP A C 1
ATOM 606 O O . ASP A 1 81 ? 1.753 -13.476 6.363 1.00 97.56 81 ASP A O 1
ATOM 610 N N . LEU A 1 82 ? 3.346 -11.937 5.992 1.00 97.69 82 LEU A N 1
ATOM 611 C CA . LEU A 1 82 ? 4.289 -12.870 5.365 1.00 97.69 82 LEU A CA 1
ATOM 612 C C . LEU A 1 82 ? 5.106 -13.637 6.400 1.00 97.69 82 LEU A C 1
ATOM 614 O O . LEU A 1 82 ? 5.623 -14.716 6.091 1.00 97.69 82 LEU A O 1
ATOM 618 N N . ASN A 1 83 ? 5.288 -13.057 7.586 1.00 97.44 83 ASN A N 1
ATOM 619 C CA . ASN A 1 83 ? 6.270 -13.515 8.562 1.00 97.44 83 ASN A CA 1
ATOM 620 C C . ASN A 1 83 ? 5.642 -14.181 9.808 1.00 97.44 83 ASN A C 1
ATOM 622 O O . ASN A 1 83 ? 6.345 -14.871 10.552 1.00 97.44 83 ASN A O 1
ATOM 626 N N . GLY A 1 84 ? 4.323 -14.076 9.973 1.00 97.00 84 GLY A N 1
ATOM 627 C CA . GLY A 1 84 ? 3.534 -14.674 11.045 1.00 97.00 84 GLY A CA 1
ATOM 628 C C . GLY A 1 84 ? 3.503 -13.860 12.342 1.00 97.00 84 GLY A C 1
ATOM 629 O O . GLY A 1 84 ? 3.263 -14.449 13.402 1.00 97.00 84 GLY A O 1
ATOM 630 N N . ASP A 1 85 ? 3.783 -12.555 12.301 1.00 97.31 85 ASP A N 1
ATOM 631 C CA . ASP A 1 85 ? 3.765 -11.673 13.477 1.00 97.31 85 ASP A CA 1
ATOM 632 C C . ASP A 1 85 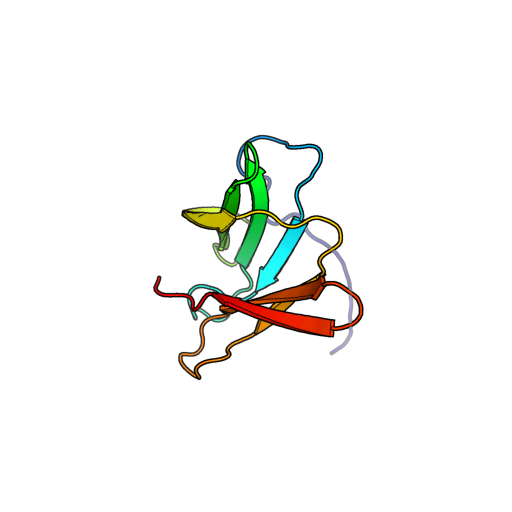? 2.398 -11.022 13.749 1.00 97.31 85 ASP A C 1
ATOM 634 O O . ASP A 1 85 ? 2.233 -10.346 14.770 1.00 97.31 85 ASP A O 1
ATOM 638 N N . ASN A 1 86 ? 1.393 -11.327 12.922 1.00 96.31 86 ASN A N 1
ATOM 639 C CA . ASN A 1 86 ? 0.058 -10.728 12.906 1.00 96.31 86 ASN A CA 1
ATOM 640 C C . ASN A 1 86 ? 0.036 -9.248 12.504 1.00 96.31 86 ASN A C 1
ATOM 642 O O . ASN A 1 86 ? -0.908 -8.543 12.858 1.00 96.31 86 ASN A O 1
ATOM 646 N N . LYS A 1 87 ? 1.041 -8.770 11.766 1.00 97.12 87 LYS A N 1
ATOM 647 C CA . LYS A 1 87 ? 1.030 -7.457 11.118 1.00 97.12 87 LYS A CA 1
ATOM 648 C C . LYS A 1 87 ? 1.143 -7.643 9.616 1.00 97.12 87 LYS A C 1
ATOM 650 O O . LYS A 1 87 ? 1.833 -8.524 9.118 1.00 97.12 87 LY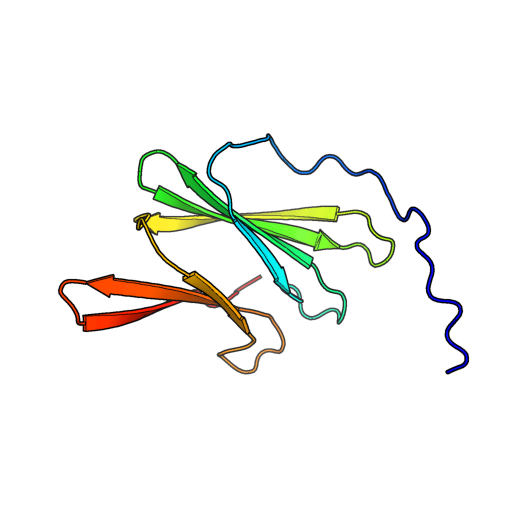S A O 1
ATOM 655 N N . SER A 1 88 ? 0.435 -6.809 8.868 1.00 97.56 88 SER A N 1
ATOM 656 C CA . SER A 1 88 ? 0.481 -6.879 7.412 1.00 97.56 88 SER A CA 1
ATOM 657 C C . SER A 1 88 ? 1.787 -6.287 6.881 1.00 97.56 88 SER A C 1
ATOM 659 O O . SER A 1 88 ? 2.156 -5.158 7.218 1.00 97.56 88 SER A O 1
ATOM 661 N N . ASP A 1 89 ? 2.431 -7.046 6.001 1.00 97.19 89 ASP A N 1
ATOM 662 C CA . ASP A 1 89 ? 3.599 -6.690 5.203 1.00 97.19 89 ASP A CA 1
ATOM 663 C C . ASP A 1 89 ? 3.176 -6.262 3.786 1.00 97.19 89 ASP A C 1
ATOM 665 O O . ASP A 1 89 ? 2.049 -6.524 3.352 1.00 97.19 89 ASP A O 1
ATOM 669 N N . ILE A 1 90 ? 4.091 -5.646 3.030 1.00 96.81 90 ILE A N 1
ATOM 670 C CA . ILE A 1 90 ? 3.862 -5.254 1.628 1.00 96.81 90 ILE A CA 1
ATOM 671 C C . ILE A 1 90 ? 4.618 -6.203 0.697 1.00 96.81 90 ILE A C 1
ATOM 673 O O . ILE A 1 90 ? 5.798 -6.485 0.917 1.00 96.81 90 ILE A O 1
ATOM 677 N N . VAL A 1 91 ? 3.968 -6.635 -0.384 1.00 97.50 91 VAL A N 1
ATOM 678 C CA . VAL A 1 91 ? 4.594 -7.327 -1.518 1.00 97.50 91 VAL A CA 1
ATOM 679 C C . VAL A 1 91 ? 4.371 -6.519 -2.789 1.00 97.50 91 VAL A C 1
ATOM 681 O O . VAL A 1 91 ? 3.236 -6.300 -3.189 1.00 97.50 91 VAL A O 1
ATOM 684 N N . GLU A 1 92 ? 5.448 -6.133 -3.461 1.00 96.69 92 GLU A N 1
ATOM 685 C CA . GLU A 1 92 ? 5.427 -5.606 -4.825 1.00 96.69 92 GLU A CA 1
ATOM 686 C C . GLU A 1 92 ? 5.708 -6.737 -5.814 1.00 96.69 92 GLU A C 1
ATOM 688 O O . GLU A 1 92 ? 6.703 -7.460 -5.697 1.00 96.69 92 GLU A O 1
ATOM 693 N N . LEU A 1 93 ? 4.851 -6.861 -6.818 1.00 96.56 93 LEU A N 1
ATOM 694 C CA . LEU A 1 93 ? 4.986 -7.769 -7.943 1.00 96.56 93 LEU A CA 1
ATOM 695 C C . LEU A 1 93 ? 5.391 -6.968 -9.177 1.00 96.56 93 LEU A C 1
ATOM 697 O O . LEU A 1 93 ? 4.729 -5.997 -9.540 1.00 96.56 93 LEU A O 1
ATOM 701 N N . TRP A 1 94 ? 6.469 -7.376 -9.841 1.00 95.69 94 TRP A N 1
ATOM 702 C CA . TRP A 1 94 ? 6.995 -6.623 -10.977 1.00 95.69 94 TRP A CA 1
ATOM 703 C C . TRP A 1 94 ? 7.579 -7.516 -12.065 1.00 95.69 94 TRP A C 1
ATOM 705 O O . TRP A 1 94 ? 8.097 -8.611 -11.824 1.00 95.69 94 TRP A O 1
ATOM 715 N N . ASN A 1 95 ? 7.489 -7.030 -13.302 1.00 95.50 95 ASN A N 1
ATOM 716 C CA . ASN A 1 95 ? 8.078 -7.676 -14.465 1.00 95.50 95 ASN A CA 1
ATOM 717 C C . ASN A 1 95 ? 9.444 -7.063 -14.779 1.00 95.50 95 ASN A C 1
ATOM 719 O O . ASN A 1 95 ? 9.594 -5.846 -14.854 1.00 95.50 95 ASN A O 1
ATOM 723 N N . ASN A 1 96 ? 10.433 -7.911 -15.045 1.00 93.94 96 ASN A N 1
ATOM 724 C CA . ASN A 1 96 ? 11.695 -7.482 -15.625 1.00 93.94 96 ASN A CA 1
ATOM 725 C C . ASN A 1 96 ? 12.147 -8.456 -16.705 1.00 93.94 96 ASN A C 1
ATOM 727 O O . ASN A 1 96 ? 12.593 -9.575 -16.434 1.00 93.94 96 ASN A O 1
ATOM 731 N N . ASN A 1 97 ? 12.031 -8.001 -17.954 1.00 93.44 97 ASN A N 1
ATOM 732 C CA . ASN A 1 97 ? 12.393 -8.759 -19.147 1.00 93.44 97 ASN A CA 1
ATOM 733 C C . ASN A 1 97 ? 11.724 -10.147 -19.187 1.00 93.44 97 ASN A C 1
ATOM 735 O O . ASN A 1 97 ? 12.396 -11.156 -19.397 1.00 93.44 97 ASN A O 1
ATOM 739 N N . ASN A 1 98 ? 10.402 -10.194 -18.973 1.00 91.69 98 ASN A N 1
ATOM 740 C CA . ASN A 1 98 ? 9.580 -11.415 -18.909 1.00 91.69 98 ASN A CA 1
ATOM 741 C C . ASN A 1 98 ? 9.864 -12.350 -17.725 1.00 91.69 98 ASN A C 1
ATOM 743 O O . ASN A 1 98 ? 9.275 -13.428 -17.652 1.00 91.69 98 ASN A O 1
ATOM 747 N N . ASN A 1 99 ? 10.717 -11.948 -16.785 1.00 95.25 99 ASN A N 1
ATOM 748 C CA . ASN A 1 99 ? 10.819 -12.613 -15.496 1.00 95.25 99 ASN A CA 1
ATOM 749 C C . ASN A 1 99 ? 9.919 -11.890 -14.497 1.00 95.25 99 ASN A C 1
ATOM 751 O O . ASN A 1 99 ? 9.895 -10.660 -14.448 1.00 95.25 99 ASN A O 1
ATOM 755 N N . PHE A 1 100 ? 9.180 -12.667 -13.718 1.00 95.00 100 PHE A N 1
ATOM 756 C CA . PHE A 1 100 ? 8.291 -12.169 -12.682 1.00 95.00 100 PHE A CA 1
ATOM 757 C C . PHE A 1 100 ? 9.013 -12.194 -11.335 1.00 95.00 100 PHE A C 1
ATOM 759 O O . PHE A 1 100 ? 9.558 -13.230 -10.946 1.00 95.00 100 PHE A O 1
ATOM 766 N N . PHE A 1 101 ? 9.028 -11.058 -10.646 1.00 96.62 101 PHE A N 1
ATOM 767 C CA . PHE A 1 101 ? 9.686 -10.875 -9.360 1.00 96.62 101 PHE A CA 1
ATOM 768 C C . PHE A 1 101 ? 8.676 -10.446 -8.300 1.00 96.62 101 PHE A C 1
ATOM 770 O O . PHE A 1 101 ? 7.703 -9.757 -8.597 1.00 96.62 101 PHE A O 1
ATOM 777 N N . ALA A 1 102 ? 8.958 -10.829 -7.057 1.00 96.69 102 ALA A N 1
ATOM 778 C CA . ALA A 1 102 ? 8.281 -10.326 -5.875 1.00 96.69 102 ALA A CA 1
ATOM 779 C C . ALA A 1 102 ? 9.326 -9.685 -4.954 1.00 96.69 102 ALA A C 1
ATOM 781 O O . ALA A 1 102 ? 10.365 -10.289 -4.679 1.00 96.69 102 ALA A O 1
ATOM 782 N N . THR A 1 103 ? 9.080 -8.458 -4.511 1.00 96.69 103 THR A N 1
ATOM 783 C CA . THR A 1 103 ? 9.870 -7.764 -3.484 1.00 96.69 103 THR A CA 1
ATOM 784 C C . THR A 1 103 ? 8.978 -7.537 -2.277 1.00 96.69 103 THR A C 1
ATOM 786 O O . THR A 1 103 ? 7.837 -7.125 -2.434 1.00 96.69 103 THR A O 1
ATOM 789 N N . SER A 1 104 ? 9.467 -7.857 -1.082 1.00 96.06 104 SER A N 1
ATOM 790 C CA . SER A 1 104 ? 8.683 -7.776 0.149 1.00 96.06 104 SER A CA 1
ATOM 791 C C . SER A 1 104 ? 9.324 -6.835 1.157 1.00 96.06 104 SER A C 1
ATOM 793 O O . SER A 1 104 ? 10.541 -6.894 1.359 1.00 96.06 104 SER A O 1
ATOM 795 N N . TRP A 1 105 ? 8.501 -6.055 1.850 1.00 95.94 105 TRP A N 1
ATOM 796 C CA . TRP A 1 105 ? 8.903 -5.235 2.988 1.00 95.94 105 TRP A CA 1
ATOM 797 C C . TRP A 1 105 ? 8.182 -5.723 4.228 1.00 95.94 105 TRP A C 1
ATOM 799 O O . TRP A 1 105 ? 6.957 -5.641 4.296 1.00 95.94 105 TRP A O 1
ATOM 809 N N . LEU A 1 106 ? 8.965 -6.231 5.181 1.00 95.62 106 LEU A N 1
ATOM 810 C CA . LEU A 1 106 ? 8.436 -6.638 6.472 1.00 95.62 106 LEU A CA 1
ATOM 811 C C . LEU A 1 106 ? 8.128 -5.405 7.308 1.00 95.62 106 LEU A C 1
ATOM 813 O O . LEU A 1 106 ? 8.962 -4.500 7.433 1.00 95.62 106 LEU A O 1
ATOM 817 N N . ASN A 1 107 ? 6.941 -5.391 7.881 1.00 91.62 107 ASN A N 1
ATOM 818 C CA . ASN A 1 107 ? 6.535 -4.391 8.831 1.00 91.62 107 ASN A CA 1
ATOM 819 C C . ASN A 1 107 ? 7.278 -4.607 10.154 1.00 91.62 107 ASN A C 1
ATOM 821 O O . ASN A 1 107 ? 7.412 -5.721 10.649 1.00 91.62 107 ASN A O 1
ATOM 825 N N . ILE A 1 108 ? 7.817 -3.523 10.705 1.00 85.62 108 ILE A N 1
ATOM 826 C CA . ILE A 1 108 ? 8.603 -3.534 11.947 1.00 85.62 108 ILE A CA 1
ATOM 827 C C . ILE A 1 108 ? 8.063 -2.552 12.991 1.00 85.62 108 ILE A C 1
ATOM 829 O O . ILE A 1 108 ? 8.742 -2.307 13.992 1.00 85.62 108 ILE A O 1
ATOM 833 N N . ALA A 1 109 ? 6.907 -1.937 12.717 1.00 74.19 109 ALA A N 1
ATOM 834 C CA . ALA A 1 109 ? 6.237 -1.024 13.640 1.00 74.19 109 ALA A CA 1
ATOM 835 C C . ALA A 1 109 ? 5.856 -1.728 14.947 1.00 74.19 109 ALA A C 1
ATOM 837 O O . ALA A 1 109 ? 5.674 -2.964 14.930 1.00 74.19 109 ALA A O 1
#

pLDDT: mean 92.61, std 8.55, range [48.62, 97.69]

Radius of gyration: 15.53 Å; chains: 1; bounding box: 44×31×36 Å

Foldseek 3Di:
DPDPDDDDDQDDEDDDDDDPFKDKDWFAAPLPPHIWIWIWGDDPQFIKIWTWDDPNRNYTDTDDIDRPGGDDPPWDKDWDQPPPPNGIKIWIWDDDPNDIDIDIDDRDD

Sequence (109 aa):
CNGSGGFSLGSNTQVGEFRDDTDYLVADVNGDGDSDLIEVWNDNNNFFAATWISNGSGGFSLGSNTQVGDFRNDTDYLVTDLNGDNKSDIVELWNNNNNFFATSWLNIA

Secondary structure (DSSP, 8-state):
---------------S---SSEEEEEE-SSSSSS-EEEEEEEETTEEEEEEEEE-SSS-EEEEEEEEEEE--SS-EEEEE-SSSSSS-EEEEEEEETTEEEEEEE----